Protein AF-A0A554KMD0-F1 (afdb_monomer)

Solvent-accessible surface area (backbone atoms only — not comparable to full-atom values): 6170 Å² total; per-residue (Å²): 131,84,72,72,67,39,48,72,68,57,48,48,60,54,48,30,75,47,48,86,48,55,42,67,44,73,52,88,66,86,88,41,67,35,53,29,42,73,60,39,93,47,22,33,69,52,16,48,42,29,22,73,76,67,74,50,86,44,51,49,92,39,35,69,58,29,22,56,73,51,26,32,50,67,71,58,49,51,31,43,52,30,21,29,67,57,50,56,88,40,74,66,11,47,50,43,32,54,50,49,30,58,49,45,72,49,79,83,78,85,125

Mean predicted aligned error: 6.27 Å

Sequence (111 aa):
MPKPKMTADQFMKELAKHKGKFKIGIHHYYDKIRISLNGELDHCPVTSVCETLTGKRFGIGQWKQAAREIGLQLRTANAIVRAADDELRTKTAKLY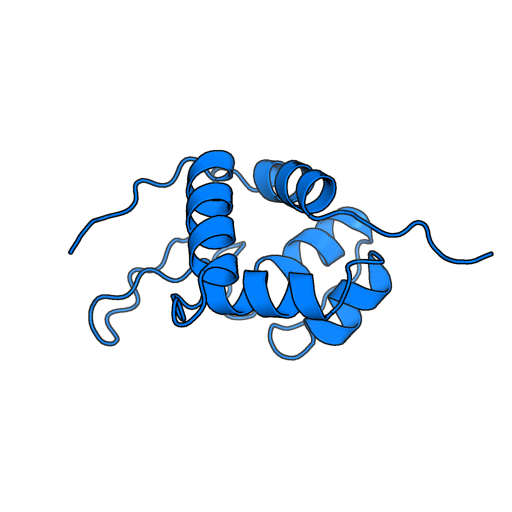RRQMFRVLGLKEKVV

Secondary structure (DSSP, 8-state):
-PPPPPPHHHHHHHHHTTTT--------STT-----STT-TT--HHHHHHHHHHS----GGGHHHHHHHTT--HHHHHHHHHHHTT---SHHHHHHHHHHHHHHT------

Foldseek 3Di:
DQQDAQDPVNLLVLLLVQAPQWPQDPPPPPRDTATAGNPDPQDDSQQVSLCVVPVDHDGPVCSVVSCSSNNYDPVLSVLRRCLRVVVPPDPSVVVNVVSSCVSNVHDDPPD

pLDDT: mean 81.23, std 15.83, range [43.0, 96.19]

Structure (mmCIF, N/CA/C/O backbone):
data_AF-A0A554KMD0-F1
#
_entry.id   AF-A0A554KMD0-F1
#
loop_
_atom_site.group_PDB
_atom_site.id
_atom_site.type_symbol
_atom_site.label_atom_id
_atom_site.label_alt_id
_atom_site.label_comp_id
_atom_site.label_asym_id
_atom_site.label_entity_id
_atom_site.label_seq_id
_atom_site.pdbx_PDB_ins_code
_atom_site.Cartn_x
_atom_site.Cartn_y
_atom_site.Cartn_z
_atom_site.occupancy
_atom_site.B_iso_or_equiv
_atom_site.auth_seq_id
_atom_site.auth_comp_id
_atom_site.auth_asym_id
_atom_site.auth_atom_id
_atom_site.pdbx_PDB_model_num
ATOM 1 N N . MET A 1 1 ? -13.697 9.509 20.613 1.00 44.66 1 MET A N 1
ATOM 2 C CA . MET A 1 1 ? -13.118 8.146 20.625 1.00 44.66 1 MET A CA 1
ATOM 3 C C . MET A 1 1 ? -11.962 8.101 19.633 1.00 44.66 1 MET A C 1
ATOM 5 O O . MET A 1 1 ? -12.152 8.586 18.522 1.00 44.66 1 MET A O 1
ATOM 9 N N . PRO A 1 2 ? -10.764 7.613 19.998 1.00 57.25 2 PRO A N 1
ATOM 10 C CA . PRO A 1 2 ? 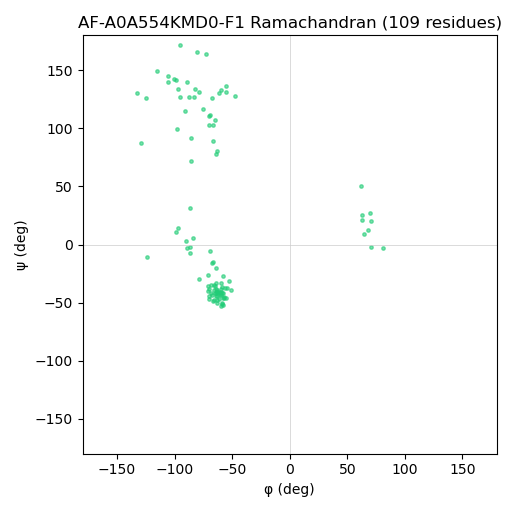-9.686 7.442 19.026 1.00 57.25 2 PRO A CA 1
ATOM 11 C C . PRO A 1 2 ? -10.127 6.440 17.950 1.00 57.25 2 PRO A C 1
ATOM 13 O O . PRO A 1 2 ? -10.633 5.370 18.285 1.00 57.25 2 PRO A O 1
ATOM 16 N N . LYS A 1 3 ? -9.962 6.786 16.664 1.00 60.44 3 LYS A N 1
ATOM 17 C CA . LYS A 1 3 ? -10.213 5.841 15.565 1.00 60.44 3 LYS A CA 1
ATOM 18 C C . LYS A 1 3 ? -9.359 4.579 15.791 1.00 60.44 3 LYS A C 1
ATOM 20 O O . LYS A 1 3 ? -8.183 4.722 16.149 1.00 60.44 3 LYS A O 1
ATOM 25 N N . PRO A 1 4 ? -9.912 3.367 15.605 1.00 68.88 4 PRO A N 1
ATOM 26 C CA . PRO A 1 4 ? -9.136 2.139 15.721 1.00 68.88 4 PRO A CA 1
ATOM 27 C C . PRO A 1 4 ? -7.931 2.201 14.776 1.00 68.88 4 PRO A C 1
ATOM 29 O O . PRO A 1 4 ? -8.051 2.588 13.614 1.00 68.88 4 PRO A O 1
ATOM 32 N N . LYS A 1 5 ? -6.743 1.882 15.301 1.00 86.62 5 LYS A N 1
ATOM 33 C CA . LYS A 1 5 ? -5.501 1.920 14.524 1.00 86.62 5 LYS A CA 1
ATOM 34 C C . LYS A 1 5 ? -5.454 0.712 13.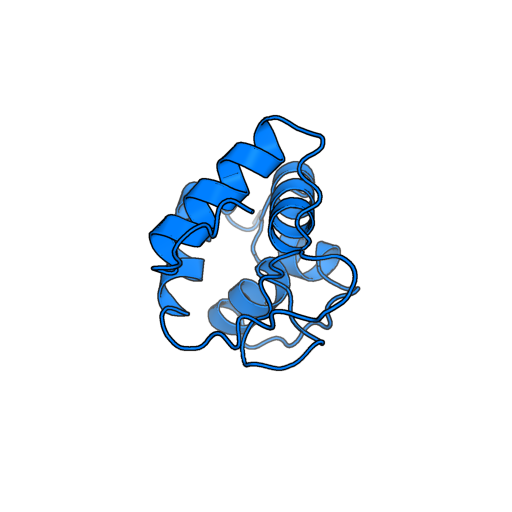598 1.00 86.62 5 LYS A C 1
ATOM 36 O O . LYS A 1 5 ? -5.373 -0.415 14.081 1.00 86.62 5 LYS A O 1
ATOM 41 N N . MET A 1 6 ? -5.453 0.952 12.292 1.00 93.25 6 MET A N 1
ATOM 42 C CA . MET A 1 6 ? -5.227 -0.095 11.305 1.00 93.25 6 MET A CA 1
ATOM 43 C C . MET A 1 6 ? -3.782 -0.597 11.392 1.00 93.25 6 MET A C 1
ATOM 45 O O . MET A 1 6 ? -2.823 0.179 11.310 1.00 93.25 6 MET A O 1
ATOM 49 N N . THR A 1 7 ? -3.620 -1.907 11.550 1.00 94.56 7 THR A N 1
ATOM 50 C CA . THR A 1 7 ? -2.309 -2.566 11.518 1.00 94.56 7 THR A CA 1
ATOM 51 C C . THR A 1 7 ? -1.833 -2.792 10.083 1.00 94.56 7 THR A C 1
ATOM 53 O O . THR A 1 7 ? -2.612 -2.729 9.131 1.00 94.56 7 THR A O 1
ATOM 56 N N . ALA A 1 8 ? -0.544 -3.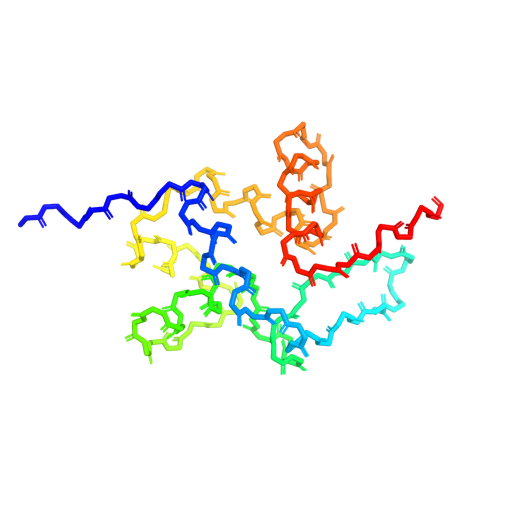101 9.909 1.00 93.44 8 ALA A N 1
ATOM 57 C CA . ALA A 1 8 ? -0.009 -3.469 8.598 1.00 93.44 8 ALA A CA 1
ATOM 58 C C . ALA A 1 8 ? -0.702 -4.718 8.019 1.00 93.44 8 ALA A C 1
ATOM 60 O O . ALA A 1 8 ? -1.000 -4.757 6.831 1.00 93.44 8 ALA A O 1
ATOM 61 N N . ASP A 1 9 ? -1.023 -5.706 8.856 1.00 94.44 9 ASP A N 1
ATOM 62 C CA . ASP A 1 9 ? -1.697 -6.929 8.411 1.00 94.44 9 ASP A CA 1
ATOM 63 C C . ASP A 1 9 ? -3.136 -6.665 7.963 1.00 94.44 9 ASP A C 1
ATOM 65 O O . ASP A 1 9 ? -3.570 -7.180 6.934 1.00 94.44 9 ASP A O 1
ATOM 69 N N . GLN A 1 10 ? -3.873 -5.830 8.705 1.00 95.31 10 GLN A N 1
ATOM 70 C CA . GLN A 1 10 ? -5.203 -5.379 8.290 1.00 95.31 10 GLN A CA 1
ATOM 71 C C . GLN A 1 10 ? -5.123 -4.615 6.970 1.00 95.31 10 GLN A C 1
ATOM 73 O O . GLN A 1 10 ? -5.906 -4.881 6.063 1.00 95.31 10 GLN A O 1
ATOM 78 N N . PHE A 1 11 ? -4.136 -3.728 6.830 1.00 95.56 11 PHE A N 1
ATOM 79 C CA . PHE A 1 11 ? -3.895 -3.015 5.581 1.00 95.56 11 PHE A CA 1
ATOM 80 C C . PHE A 1 11 ? -3.650 -3.976 4.410 1.00 95.56 11 PHE A C 1
ATOM 82 O O . PHE A 1 11 ? -4.260 -3.819 3.358 1.00 95.56 11 PHE A O 1
ATOM 89 N N . MET A 1 12 ? -2.815 -5.006 4.585 1.00 95.12 12 MET A N 1
ATOM 90 C CA . MET A 1 12 ? -2.543 -5.987 3.527 1.00 95.12 12 MET A CA 1
ATOM 91 C C . MET A 1 12 ? -3.777 -6.821 3.154 1.00 95.12 12 MET A C 1
ATOM 93 O O . MET A 1 12 ? -3.951 -7.146 1.980 1.00 95.12 12 MET A O 1
ATOM 97 N N . LYS A 1 13 ? -4.652 -7.144 4.119 1.00 94.56 13 LYS A N 1
ATOM 98 C CA . LYS A 1 13 ? -5.938 -7.815 3.851 1.00 94.56 13 LYS A CA 1
ATOM 99 C C . LYS A 1 13 ? -6.876 -6.939 3.022 1.00 94.56 13 LYS A C 1
ATOM 101 O O . LYS A 1 13 ? -7.506 -7.438 2.095 1.00 94.56 13 LYS A O 1
ATOM 106 N N . GLU A 1 14 ? -6.944 -5.647 3.328 1.00 93.56 14 GLU A N 1
ATOM 107 C CA . GLU A 1 14 ? -7.739 -4.693 2.549 1.00 93.56 14 GLU A CA 1
ATOM 108 C C . GLU A 1 14 ? -7.161 -4.495 1.149 1.00 93.56 14 GLU A C 1
ATOM 110 O O . GLU A 1 14 ? -7.882 -4.586 0.159 1.00 93.56 14 GLU A O 1
ATOM 115 N N . LEU A 1 15 ? -5.839 -4.355 1.045 1.00 91.00 15 LEU A N 1
ATOM 116 C CA . LEU A 1 15 ? -5.144 -4.240 -0.232 1.00 91.00 15 LEU A CA 1
ATOM 117 C C . LEU A 1 15 ? -5.388 -5.461 -1.140 1.00 91.00 15 LEU A C 1
ATOM 119 O O . LEU A 1 15 ? -5.556 -5.304 -2.349 1.00 91.00 15 LEU A O 1
ATOM 123 N N . ALA A 1 16 ? -5.485 -6.670 -0.576 1.00 90.62 16 ALA A N 1
ATOM 124 C CA . ALA A 1 16 ? -5.790 -7.891 -1.324 1.00 90.62 16 ALA A CA 1
ATOM 125 C C . ALA A 1 16 ? -7.128 -7.824 -2.089 1.00 90.62 16 ALA A C 1
ATOM 127 O O . ALA A 1 16 ? -7.265 -8.461 -3.134 1.00 90.62 16 ALA A O 1
ATOM 128 N N . LYS A 1 17 ? -8.102 -7.021 -1.631 1.00 88.31 17 LYS A N 1
ATOM 129 C CA . LYS A 1 17 ? -9.400 -6.829 -2.314 1.00 88.31 17 LYS A CA 1
ATOM 130 C C . LYS A 1 17 ? -9.272 -6.122 -3.662 1.00 88.31 17 LYS A C 1
ATOM 132 O O . LYS A 1 17 ? -10.199 -6.140 -4.472 1.00 88.31 17 LYS A O 1
ATOM 137 N N . HIS A 1 18 ? -8.122 -5.508 -3.915 1.00 82.81 18 HIS A N 1
ATOM 138 C CA . HIS A 1 18 ? -7.825 -4.894 -5.196 1.00 82.81 18 HIS A CA 1
ATOM 139 C C . HIS A 1 18 ? -7.223 -5.891 -6.203 1.00 82.81 18 HIS A C 1
ATOM 141 O O . HIS A 1 18 ? -6.958 -5.502 -7.338 1.00 82.81 18 HIS A O 1
ATOM 147 N N . LYS A 1 19 ? -6.999 -7.166 -5.827 1.00 83.50 19 LYS A N 1
ATOM 148 C CA . LYS A 1 19 ? -6.414 -8.194 -6.705 1.00 83.50 19 LYS A CA 1
ATOM 149 C C . LYS A 1 19 ? -7.079 -8.219 -8.084 1.00 83.50 19 LYS A C 1
ATOM 151 O O . LYS A 1 19 ? -8.297 -8.304 -8.188 1.00 83.50 19 LYS A O 1
ATOM 156 N N . GLY A 1 20 ? -6.265 -8.140 -9.139 1.00 73.19 20 GLY A N 1
ATOM 157 C CA . GLY A 1 20 ? -6.735 -8.115 -10.530 1.00 73.19 20 GLY A CA 1
ATOM 158 C C . GLY A 1 20 ? -7.231 -6.752 -11.037 1.00 73.19 20 GLY A C 1
ATOM 159 O O . GLY A 1 20 ? -7.536 -6.641 -12.217 1.00 73.19 20 GLY A O 1
ATOM 160 N N . LYS A 1 21 ? -7.267 -5.705 -10.198 1.00 72.00 21 LYS A N 1
ATOM 161 C CA . LYS A 1 21 ? -7.672 -4.330 -10.574 1.00 72.00 21 LYS A CA 1
ATOM 162 C C . LYS A 1 21 ? -6.481 -3.399 -10.855 1.00 72.00 21 LYS A C 1
ATOM 164 O O . LYS A 1 21 ? -6.631 -2.181 -10.938 1.00 72.00 21 LYS A O 1
ATOM 169 N N . PHE A 1 22 ? -5.276 -3.956 -10.954 1.00 63.72 22 PHE A N 1
ATOM 170 C CA . PHE A 1 22 ? -4.033 -3.196 -11.082 1.00 63.72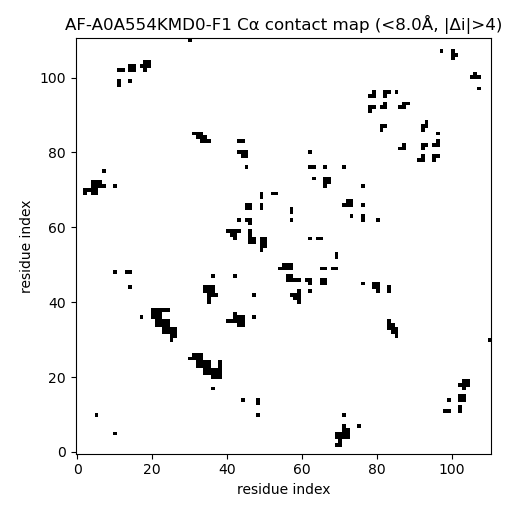 22 PHE A CA 1
ATOM 171 C C . PHE A 1 22 ? -3.627 -3.057 -12.541 1.00 63.72 22 PHE A C 1
ATOM 173 O O . PHE A 1 22 ? -3.412 -4.069 -13.209 1.00 63.72 22 PHE A O 1
ATOM 180 N N . LYS A 1 23 ? -3.386 -1.827 -13.006 1.00 54.00 23 LYS A N 1
ATOM 181 C CA . LYS A 1 23 ? -2.426 -1.646 -14.099 1.00 54.00 23 LYS A CA 1
ATOM 182 C C . LYS A 1 23 ? -1.058 -1.549 -13.446 1.00 54.00 23 LYS A C 1
ATOM 184 O O . LYS A 1 23 ? -0.632 -0.481 -13.030 1.00 54.00 23 LYS A O 1
ATOM 189 N N . ILE A 1 24 ? -0.389 -2.687 -13.313 1.00 50.50 24 ILE A N 1
ATOM 190 C CA . ILE A 1 24 ? 1.042 -2.711 -13.014 1.00 50.50 24 ILE A CA 1
ATOM 191 C C . ILE A 1 24 ? 1.719 -2.133 -14.250 1.00 50.50 24 ILE A C 1
ATOM 193 O O . ILE A 1 24 ? 2.015 -2.845 -15.209 1.00 50.50 24 ILE A O 1
ATOM 197 N N . GLY A 1 25 ? 1.878 -0.818 -14.275 1.00 46.62 25 GLY A N 1
ATOM 198 C CA . GLY A 1 25 ? 2.666 -0.188 -15.308 1.00 46.62 25 GLY A CA 1
ATOM 199 C C . GLY A 1 25 ? 4.117 -0.571 -15.065 1.00 46.62 25 GLY A C 1
ATOM 200 O O . GLY A 1 25 ? 4.731 -0.089 -14.112 1.00 46.62 25 GLY A O 1
ATOM 201 N N . ILE A 1 26 ? 4.690 -1.389 -15.951 1.00 45.41 26 ILE A N 1
ATOM 202 C CA . ILE A 1 26 ? 6.099 -1.209 -16.304 1.00 45.41 26 ILE A CA 1
ATOM 203 C C . ILE A 1 26 ? 6.137 0.173 -16.962 1.00 45.41 26 ILE A C 1
ATOM 205 O O . ILE A 1 26 ? 6.027 0.307 -18.176 1.00 45.41 26 ILE A O 1
ATOM 209 N N . HIS A 1 27 ? 6.157 1.235 -16.159 1.00 48.47 27 HIS A N 1
ATOM 210 C CA . HIS A 1 27 ? 6.541 2.530 -16.682 1.00 48.47 27 HIS A CA 1
ATOM 211 C C . HIS A 1 27 ? 8.032 2.389 -16.941 1.00 48.47 27 HIS A C 1
ATOM 213 O O . HIS A 1 27 ? 8.803 2.224 -15.998 1.00 48.47 27 HIS A O 1
ATOM 219 N N . HIS A 1 28 ? 8.416 2.379 -18.217 1.00 43.28 28 HIS A N 1
ATOM 220 C CA . HIS A 1 28 ? 9.808 2.420 -18.650 1.00 43.28 28 HIS A CA 1
ATOM 221 C C . HIS A 1 28 ? 10.411 3.765 -18.215 1.00 43.28 28 HIS A C 1
ATOM 223 O O . HIS A 1 28 ? 10.527 4.711 -18.981 1.00 43.28 28 HIS A O 1
ATOM 229 N N . TYR A 1 29 ? 10.740 3.851 -16.935 1.00 45.19 29 TYR A N 1
ATOM 230 C CA . TYR A 1 29 ? 11.651 4.806 -16.340 1.00 45.19 29 TYR A CA 1
ATOM 231 C C . TYR A 1 29 ? 12.610 3.945 -15.512 1.00 45.19 29 TYR A C 1
ATOM 233 O O . TYR A 1 29 ? 12.365 3.677 -14.335 1.00 45.19 29 TYR A O 1
ATOM 241 N N . TYR A 1 30 ? 13.674 3.465 -16.164 1.00 48.28 30 TYR A N 1
ATOM 242 C CA . TYR A 1 30 ? 14.771 2.699 -15.556 1.00 48.28 30 TYR A CA 1
ATOM 243 C C . TYR A 1 30 ? 14.385 1.342 -14.914 1.00 48.28 30 TYR A C 1
ATOM 245 O O . TYR A 1 30 ? 14.752 1.095 -13.769 1.00 48.28 30 TYR A O 1
ATOM 253 N N . ASP A 1 31 ? 13.651 0.471 -15.618 1.00 57.75 31 ASP A N 1
ATOM 254 C CA . ASP A 1 31 ? 13.428 -0.952 -15.251 1.00 57.75 31 ASP A CA 1
ATOM 255 C C . ASP A 1 31 ? 12.690 -1.256 -13.926 1.00 57.75 31 ASP A C 1
ATOM 257 O O . ASP A 1 31 ? 12.769 -2.366 -13.399 1.00 57.75 31 ASP A O 1
ATOM 261 N N . LYS A 1 32 ? 11.914 -0.311 -13.376 1.00 60.75 32 LYS A N 1
ATOM 262 C CA . LYS A 1 32 ? 11.227 -0.493 -12.078 1.00 60.75 32 LYS A CA 1
ATOM 263 C C . LYS A 1 32 ? 9.758 -0.887 -12.202 1.00 60.75 32 LYS A C 1
ATOM 265 O O . LYS A 1 32 ? 9.009 -0.328 -13.000 1.00 60.75 32 LYS A O 1
ATOM 270 N N . ILE A 1 33 ? 9.302 -1.779 -11.316 1.00 66.75 33 ILE A N 1
ATOM 271 C CA . ILE A 1 33 ? 7.873 -2.101 -11.154 1.00 66.75 33 ILE A CA 1
ATOM 272 C C . ILE A 1 33 ? 7.262 -1.176 -10.099 1.00 66.75 33 ILE A C 1
ATOM 274 O O . ILE A 1 33 ? 7.601 -1.292 -8.913 1.00 66.75 33 ILE A O 1
ATOM 278 N N . ARG A 1 34 ? 6.324 -0.316 -10.518 1.00 74.88 34 ARG A N 1
ATOM 279 C CA . ARG A 1 34 ? 5.499 0.501 -9.617 1.00 74.88 34 ARG A CA 1
ATOM 280 C C . ARG A 1 34 ? 4.107 -0.099 -9.436 1.00 74.88 34 ARG A C 1
ATOM 282 O O . ARG A 1 34 ? 3.523 -0.625 -10.382 1.00 74.88 34 ARG A O 1
ATOM 289 N N . ILE A 1 35 ? 3.571 -0.015 -8.220 1.00 73.19 35 ILE A N 1
ATOM 290 C CA . ILE A 1 35 ? 2.200 -0.447 -7.912 1.00 73.19 35 ILE A CA 1
ATOM 291 C C . ILE A 1 35 ? 1.286 0.783 -7.918 1.00 73.19 35 ILE A C 1
ATOM 293 O O . ILE A 1 35 ? 1.220 1.502 -6.922 1.00 73.19 35 ILE A O 1
ATOM 297 N N . SER A 1 36 ? 0.561 1.000 -9.017 1.00 69.19 36 SER A N 1
ATOM 298 C CA . SER A 1 36 ? -0.559 1.947 -9.089 1.00 69.19 36 SER A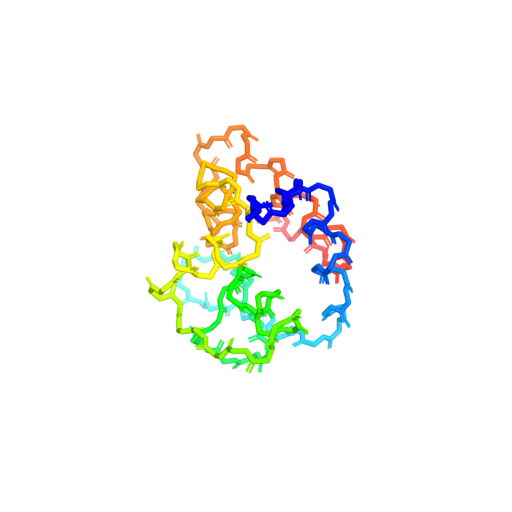 CA 1
ATOM 299 C C . SER A 1 36 ? -1.893 1.202 -9.104 1.00 69.19 36 SER A C 1
ATOM 301 O O . SER A 1 36 ? -2.022 0.088 -9.626 1.00 69.19 36 SER A O 1
ATOM 303 N N . LEU A 1 37 ? -2.894 1.801 -8.464 1.00 65.88 37 LEU A N 1
ATOM 304 C CA . LEU A 1 37 ? -4.204 1.189 -8.257 1.00 65.88 37 LEU A CA 1
ATOM 305 C C . LEU A 1 37 ? -5.241 1.831 -9.183 1.00 65.88 37 LEU A C 1
ATOM 307 O O . LEU A 1 37 ? -5.195 3.031 -9.414 1.00 65.88 37 LEU A O 1
ATOM 311 N N . ASN A 1 38 ? -6.143 1.020 -9.751 1.00 59.12 38 ASN A N 1
ATOM 312 C CA . ASN A 1 38 ? -7.158 1.420 -10.744 1.00 59.12 38 ASN A CA 1
ATOM 313 C C . ASN A 1 38 ? -6.617 1.924 -12.094 1.00 59.12 38 ASN A C 1
ATOM 315 O O . ASN A 1 38 ? -7.373 2.391 -12.938 1.00 59.12 38 ASN A O 1
ATOM 319 N N . GLY A 1 39 ? -5.312 1.796 -12.347 1.00 55.19 39 GLY A N 1
ATOM 320 C CA . GLY A 1 39 ? -4.717 2.255 -13.601 1.00 55.19 39 GLY A CA 1
ATOM 321 C C . GLY A 1 39 ? -4.705 3.764 -13.791 1.00 55.19 39 GLY A C 1
ATOM 322 O O . GLY A 1 39 ? -4.427 4.227 -14.897 1.00 55.19 39 GLY A O 1
ATOM 323 N N . GLU A 1 40 ? -4.980 4.486 -12.711 1.00 59.94 40 GLU A N 1
ATOM 324 C CA . GLU A 1 40 ? -4.818 5.919 -12.577 1.00 59.94 40 GLU A CA 1
ATOM 325 C C . GLU A 1 40 ? -3.474 6.161 -11.880 1.00 59.94 40 GLU A C 1
ATOM 327 O O . GLU A 1 40 ? -3.137 5.508 -10.888 1.00 59.94 40 GLU A O 1
ATOM 332 N N . LEU A 1 41 ? -2.679 7.095 -12.405 1.00 64.19 41 LEU A N 1
ATOM 333 C CA . LEU A 1 41 ? -1.412 7.512 -11.785 1.00 64.19 41 LEU A CA 1
ATOM 334 C C . LEU A 1 41 ? -1.627 8.288 -10.472 1.00 64.19 41 LEU A C 1
ATOM 336 O O . LEU A 1 41 ? -0.668 8.573 -9.757 1.00 64.19 41 LEU A O 1
ATOM 340 N N . ASP A 1 42 ? -2.885 8.568 -10.134 1.00 67.50 42 ASP A N 1
ATOM 341 C CA . ASP A 1 42 ? -3.287 9.382 -8.993 1.00 67.50 42 ASP A CA 1
ATOM 342 C C . ASP A 1 42 ? -3.479 8.583 -7.700 1.00 67.50 42 ASP A C 1
ATOM 344 O O . ASP A 1 42 ? -3.719 9.181 -6.649 1.00 67.50 42 ASP A O 1
ATOM 348 N N . HIS A 1 43 ? -3.327 7.254 -7.723 1.00 70.94 43 HIS A N 1
ATOM 349 C CA . HIS A 1 43 ? -3.516 6.418 -6.538 1.00 70.94 43 HIS A CA 1
ATOM 350 C C . HIS A 1 43 ? -2.306 5.536 -6.209 1.00 70.94 43 HIS A C 1
ATOM 352 O O . HIS A 1 43 ? -1.871 4.700 -7.003 1.00 70.94 43 HIS A O 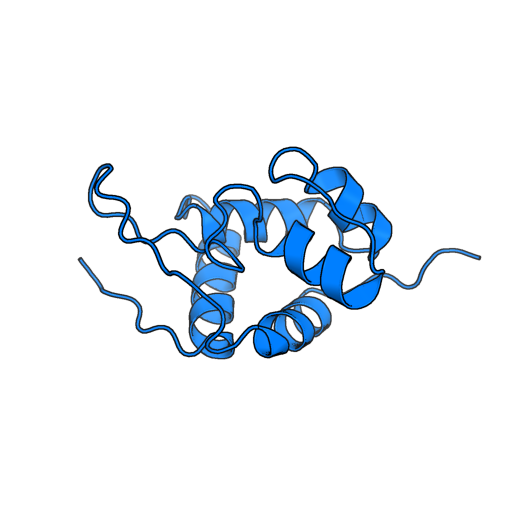1
ATOM 358 N N . CYS A 1 44 ? -1.828 5.652 -4.966 1.00 85.56 44 CYS A N 1
ATOM 359 C CA . CYS A 1 44 ? -0.923 4.682 -4.351 1.00 85.56 44 CYS A CA 1
ATOM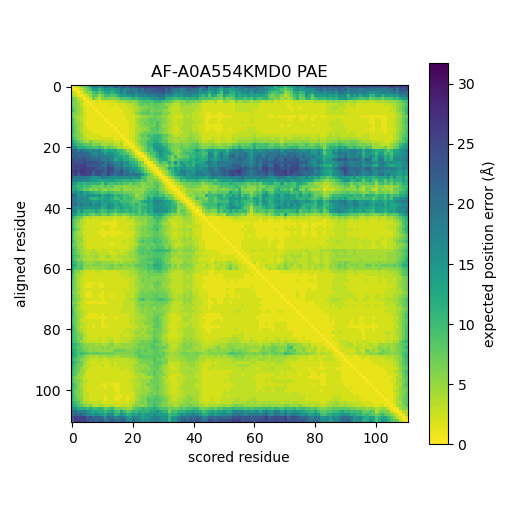 360 C C . CYS A 1 44 ? -1.715 3.661 -3.505 1.00 85.56 44 CYS A C 1
ATOM 362 O O . CYS A 1 44 ? -2.911 3.855 -3.249 1.00 85.56 44 CYS A O 1
ATOM 364 N N . PRO A 1 45 ? -1.068 2.592 -2.997 1.00 88.75 45 PRO A N 1
ATOM 365 C CA . PRO A 1 45 ? -1.726 1.601 -2.145 1.00 88.75 45 PRO A CA 1
ATOM 366 C C . PRO A 1 45 ? -2.506 2.187 -0.969 1.00 88.75 45 PRO A C 1
ATOM 368 O O . PRO A 1 45 ? -3.603 1.733 -0.660 1.00 88.75 45 PRO A O 1
ATOM 371 N N . VAL A 1 46 ? -1.966 3.225 -0.327 1.00 92.69 46 VAL A N 1
ATOM 372 C CA . VAL A 1 46 ? -2.587 3.834 0.854 1.00 92.69 46 VAL A CA 1
ATOM 373 C C . VAL A 1 46 ? -3.866 4.589 0.496 1.00 92.69 46 VAL A C 1
ATOM 375 O O . VAL A 1 46 ? -4.869 4.453 1.193 1.00 92.69 46 VAL A O 1
ATOM 378 N N . THR A 1 47 ? -3.847 5.379 -0.579 1.00 91.56 47 THR A N 1
ATOM 379 C CA . THR A 1 47 ? -5.002 6.195 -0.973 1.00 91.56 47 THR A CA 1
ATOM 380 C C . THR A 1 47 ? -6.140 5.335 -1.501 1.00 91.56 47 THR A C 1
ATOM 382 O O . THR A 1 47 ? -7.283 5.584 -1.143 1.00 91.56 47 THR A O 1
ATOM 385 N N . SER A 1 48 ? -5.841 4.276 -2.257 1.00 89.50 48 SER A N 1
ATOM 386 C CA . SER A 1 48 ? -6.886 3.389 -2.786 1.00 89.50 48 SER A CA 1
ATOM 387 C C . SER A 1 48 ? -7.549 2.532 -1.705 1.00 89.50 48 SER A C 1
ATOM 389 O O . SER A 1 48 ? -8.768 2.366 -1.714 1.00 89.50 48 SER A O 1
ATOM 391 N N . VAL A 1 49 ? -6.774 2.016 -0.741 1.00 91.25 49 VAL A N 1
ATOM 392 C CA . VAL A 1 49 ? -7.345 1.301 0.414 1.00 91.25 49 VAL A CA 1
ATOM 393 C C . VAL A 1 49 ? -8.220 2.250 1.234 1.00 91.25 49 VAL A C 1
ATOM 395 O O . VAL A 1 49 ? -9.314 1.877 1.649 1.00 91.25 49 VAL A O 1
ATOM 398 N N . CYS A 1 50 ? -7.780 3.496 1.428 1.00 92.38 50 CYS A N 1
ATOM 399 C CA . CYS A 1 50 ? -8.574 4.512 2.114 1.00 92.38 50 CYS A CA 1
ATOM 400 C C . CYS A 1 50 ? -9.891 4.814 1.395 1.00 92.38 50 CYS A C 1
ATOM 402 O O . CYS A 1 50 ? -10.944 4.817 2.031 1.00 92.38 50 CYS A O 1
ATOM 404 N N . GLU A 1 51 ? -9.853 5.016 0.081 1.00 89.81 51 GLU A N 1
ATOM 405 C CA . GLU A 1 51 ? -11.048 5.243 -0.732 1.00 89.81 51 GLU A CA 1
ATOM 406 C C . GLU A 1 51 ? -12.006 4.052 -0.671 1.00 89.81 51 GLU A C 1
ATOM 408 O O . GLU A 1 51 ? -13.199 4.235 -0.461 1.00 89.81 51 GLU A O 1
ATOM 413 N N . THR A 1 52 ? -11.485 2.827 -0.733 1.00 88.56 52 THR A N 1
ATOM 414 C CA . THR A 1 52 ? -12.299 1.605 -0.629 1.00 88.56 52 THR A CA 1
ATOM 415 C C . THR A 1 52 ? -12.987 1.476 0.728 1.00 88.56 52 THR A C 1
ATOM 417 O O . THR A 1 52 ? -14.137 1.056 0.801 1.00 88.56 52 THR A O 1
ATOM 420 N N . LEU A 1 53 ? -12.298 1.842 1.810 1.00 90.62 53 LEU A N 1
ATOM 421 C CA . LEU A 1 53 ? -12.836 1.744 3.167 1.00 90.62 53 LEU A CA 1
ATOM 422 C C . LEU A 1 53 ? -13.792 2.881 3.535 1.00 90.62 53 LEU A C 1
ATOM 424 O O . LEU A 1 53 ? -14.653 2.693 4.391 1.00 90.62 53 LEU A O 1
ATOM 428 N N . THR A 1 54 ? -13.604 4.069 2.961 1.00 91.38 54 THR A N 1
ATOM 429 C CA . THR A 1 54 ? -14.252 5.300 3.449 1.00 91.38 54 THR A CA 1
ATOM 430 C C . THR A 1 54 ? -15.081 6.037 2.401 1.00 91.38 54 THR A C 1
ATOM 432 O O . THR A 1 54 ? -15.781 6.983 2.751 1.00 91.38 54 THR A O 1
ATOM 435 N N . GLY A 1 55 ? -14.975 5.662 1.124 1.00 89.38 55 GLY A N 1
ATOM 436 C CA . GLY A 1 55 ? -15.564 6.376 -0.013 1.00 89.38 55 GLY A CA 1
ATOM 437 C C . GLY A 1 55 ? -14.906 7.725 -0.334 1.00 89.38 55 GLY A C 1
ATOM 438 O O . GLY A 1 55 ? -15.305 8.387 -1.288 1.00 89.38 55 GLY A O 1
ATOM 439 N N . LYS A 1 56 ? -13.905 8.165 0.442 1.00 91.06 56 LYS A N 1
ATOM 440 C CA . LYS A 1 56 ? -13.229 9.455 0.245 1.00 91.06 56 LYS A CA 1
ATOM 441 C C . LYS A 1 56 ? -12.066 9.318 -0.730 1.00 91.06 56 LYS A C 1
ATOM 443 O O . LYS A 1 56 ? -11.161 8.515 -0.504 1.00 91.06 56 LYS A O 1
ATOM 448 N N . ARG A 1 57 ? -12.045 10.160 -1.765 1.00 88.00 57 ARG A N 1
ATOM 449 C CA . ARG A 1 57 ? -10.950 10.188 -2.745 1.00 88.00 57 ARG A CA 1
ATOM 450 C C . ARG A 1 57 ? -9.778 11.013 -2.218 1.00 88.00 57 ARG A C 1
ATOM 452 O O . ARG A 1 57 ? -9.960 12.121 -1.717 1.00 88.00 57 ARG A O 1
ATOM 459 N N . PHE A 1 58 ? -8.576 10.464 -2.355 1.00 87.88 58 PHE A N 1
ATOM 460 C CA . PHE A 1 58 ? -7.315 11.130 -2.041 1.00 87.88 58 PHE A CA 1
ATOM 461 C C . PHE A 1 58 ? -6.352 10.921 -3.208 1.00 87.88 58 PHE A C 1
ATOM 463 O O . PHE A 1 58 ? -6.143 9.781 -3.631 1.00 87.88 58 PHE A O 1
ATOM 470 N N . GLY A 1 59 ? -5.743 12.001 -3.692 1.00 83.69 59 GLY A N 1
ATOM 471 C CA . GLY A 1 59 ? -4.680 11.912 -4.690 1.00 83.69 59 GLY A CA 1
ATOM 472 C C . GLY A 1 59 ? -3.378 11.374 -4.092 1.00 83.69 59 GLY A C 1
ATOM 473 O O . GLY A 1 59 ? -3.179 11.386 -2.873 1.00 83.69 59 GLY A O 1
ATOM 474 N N . ILE A 1 60 ? -2.449 10.948 -4.946 1.00 82.00 60 ILE A N 1
ATOM 475 C CA . ILE A 1 60 ? -1.194 10.283 -4.563 1.00 82.00 60 ILE A CA 1
ATOM 476 C C . ILE A 1 60 ? -0.359 11.092 -3.556 1.00 82.00 60 ILE A C 1
ATOM 478 O O . ILE A 1 60 ? 0.184 10.535 -2.598 1.00 82.00 60 ILE A O 1
ATOM 482 N N . GLY A 1 61 ? -0.331 12.424 -3.692 1.00 86.31 61 GLY A N 1
ATOM 483 C CA . GLY A 1 61 ? 0.353 13.334 -2.764 1.00 86.31 61 GLY A CA 1
ATOM 484 C C . GLY A 1 61 ? -0.278 13.408 -1.364 1.00 86.31 61 GLY A C 1
ATOM 485 O O . GLY A 1 61 ? 0.364 13.852 -0.411 1.00 86.31 61 GLY A O 1
ATOM 486 N N . GLN A 1 62 ? -1.515 12.933 -1.202 1.00 92.88 62 GLN A N 1
ATOM 487 C CA . GLN A 1 62 ? -2.288 12.996 0.041 1.00 92.88 62 GLN A CA 1
ATOM 488 C C . GLN A 1 62 ? -2.221 11.704 0.873 1.00 92.88 62 GLN A C 1
ATOM 490 O O . GLN A 1 62 ? -2.978 11.551 1.835 1.00 92.88 62 GLN A O 1
ATOM 495 N N . TRP A 1 63 ? -1.289 10.786 0.591 1.00 93.31 63 TRP A N 1
ATOM 496 C CA . TRP A 1 63 ? -1.165 9.507 1.312 1.00 93.31 63 TRP A CA 1
ATOM 497 C C . TRP A 1 63 ? -1.074 9.650 2.844 1.00 93.31 63 TRP A C 1
ATOM 499 O O . TRP A 1 63 ? -1.561 8.786 3.571 1.00 93.31 63 TRP A O 1
ATOM 509 N N . LYS A 1 64 ? -0.500 10.746 3.370 1.00 96.19 64 LYS A N 1
ATOM 510 C CA . LYS A 1 64 ? -0.460 11.023 4.823 1.00 96.19 64 LYS A CA 1
ATOM 511 C C . LYS A 1 64 ? 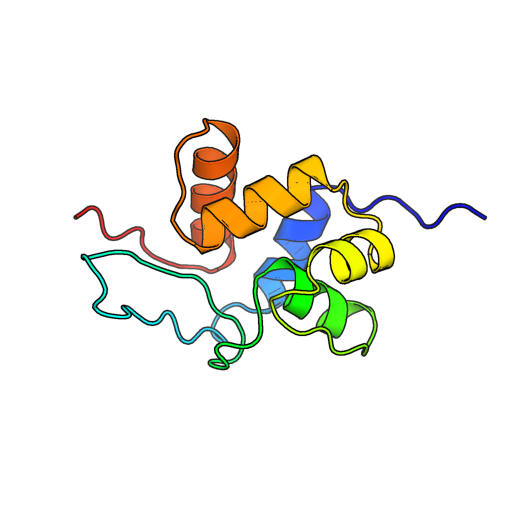-1.853 11.278 5.401 1.00 96.19 64 LYS A C 1
ATOM 513 O O . LYS A 1 64 ? -2.124 10.870 6.527 1.00 96.19 64 LYS A O 1
ATOM 518 N N . GLN A 1 65 ? -2.707 11.988 4.664 1.00 96.12 65 GLN A N 1
ATOM 519 C CA . GLN A 1 65 ? -4.086 12.271 5.068 1.00 96.12 65 GLN A CA 1
ATOM 520 C C . GLN A 1 65 ? -4.910 10.982 5.011 1.00 96.12 65 GLN A C 1
ATOM 522 O O . GLN A 1 65 ? -5.534 10.629 6.007 1.00 96.12 65 GLN A O 1
ATOM 527 N N . ALA A 1 66 ? -4.787 10.223 3.920 1.00 94.44 66 ALA A N 1
ATOM 528 C CA . ALA A 1 66 ? -5.411 8.910 3.773 1.00 94.44 66 ALA A CA 1
ATOM 529 C C . ALA A 1 66 ? -5.001 7.933 4.895 1.00 94.44 66 ALA A C 1
ATOM 531 O O . ALA A 1 66 ? -5.854 7.310 5.518 1.00 94.44 66 ALA A O 1
ATOM 532 N N . ALA A 1 67 ? -3.707 7.857 5.233 1.00 95.81 67 ALA A N 1
ATOM 533 C CA . ALA A 1 67 ? -3.217 7.015 6.326 1.00 95.81 67 ALA A CA 1
ATOM 534 C C . ALA A 1 67 ? -3.840 7.386 7.679 1.00 95.81 67 ALA A C 1
ATOM 536 O O . ALA A 1 67 ? -4.244 6.504 8.432 1.00 95.81 67 ALA A O 1
ATOM 537 N N . ARG A 1 68 ? -3.951 8.684 7.991 1.00 95.62 68 ARG A N 1
ATOM 538 C CA . ARG A 1 68 ? -4.623 9.142 9.218 1.00 95.62 68 ARG A CA 1
ATOM 539 C C . ARG A 1 68 ? -6.104 8.792 9.211 1.00 95.62 68 ARG A C 1
ATOM 541 O O . ARG A 1 68 ? -6.633 8.417 10.254 1.00 95.62 68 ARG A O 1
ATOM 548 N N . GLU A 1 69 ? -6.750 8.891 8.054 1.00 95.50 69 GLU A N 1
ATOM 549 C CA . GLU A 1 69 ? -8.179 8.632 7.918 1.00 95.50 69 GLU A CA 1
ATOM 550 C C . GLU A 1 69 ? -8.539 7.181 8.258 1.00 95.50 69 GLU A C 1
ATOM 552 O O . GLU A 1 69 ? -9.512 6.967 8.987 1.00 95.50 69 GLU A O 1
ATOM 557 N N . ILE A 1 70 ? -7.708 6.225 7.825 1.00 94.25 70 ILE A N 1
ATOM 558 C CA . ILE A 1 70 ? -7.831 4.789 8.137 1.00 94.25 70 ILE A CA 1
ATOM 559 C C . ILE A 1 70 ? -7.084 4.364 9.412 1.00 94.25 70 ILE A C 1
ATOM 561 O O . ILE A 1 70 ? -7.036 3.183 9.735 1.00 94.25 70 ILE A O 1
ATOM 565 N N . GLY A 1 71 ? -6.459 5.293 10.140 1.00 95.38 71 GLY A N 1
ATOM 566 C CA . GLY A 1 71 ? -5.727 4.981 11.373 1.00 95.38 71 GLY A CA 1
ATOM 567 C C . GLY A 1 71 ? -4.416 4.203 11.177 1.00 95.38 71 GLY A C 1
ATOM 568 O O . GLY A 1 71 ? -3.924 3.596 12.129 1.00 95.38 71 GLY A O 1
ATOM 569 N N . LEU A 1 72 ? -3.827 4.217 9.979 1.00 95.38 72 LEU A N 1
ATOM 570 C CA . LEU A 1 72 ? -2.538 3.591 9.683 1.00 95.38 72 LEU A CA 1
ATOM 571 C C . LEU A 1 72 ? -1.380 4.471 10.178 1.00 95.38 72 LEU A C 1
ATOM 573 O O . LEU A 1 72 ? -1.305 5.669 9.893 1.00 95.38 72 LEU A O 1
ATOM 577 N N . GLN A 1 73 ? -0.425 3.876 10.896 1.00 95.69 73 GLN A N 1
ATOM 578 C CA . GLN A 1 73 ? 0.755 4.609 11.364 1.00 95.69 73 GLN A CA 1
ATOM 579 C C . GLN A 1 73 ? 1.552 5.200 10.190 1.00 95.69 73 GLN A C 1
ATOM 581 O O . GLN A 1 73 ? 1.896 4.492 9.245 1.00 95.69 73 GLN A O 1
ATOM 586 N N . LEU A 1 74 ? 1.941 6.476 10.289 1.00 95.00 74 LEU A N 1
ATOM 587 C CA . LEU A 1 74 ? 2.651 7.177 9.208 1.00 95.00 74 LEU A CA 1
ATOM 588 C C . LEU A 1 74 ? 3.987 6.524 8.828 1.00 95.00 74 LEU A C 1
ATOM 590 O O . LEU A 1 74 ? 4.354 6.545 7.657 1.00 95.00 74 LEU A O 1
ATOM 594 N N . ARG A 1 75 ? 4.704 5.920 9.789 1.00 94.25 75 ARG A N 1
ATOM 595 C CA . ARG A 1 75 ? 5.943 5.170 9.506 1.00 94.25 75 ARG A CA 1
ATOM 596 C C . ARG A 1 75 ? 5.670 3.958 8.611 1.00 94.25 75 ARG A C 1
ATOM 598 O O . ARG A 1 75 ? 6.392 3.748 7.640 1.00 94.25 75 ARG A O 1
ATOM 605 N N . THR A 1 76 ? 4.610 3.208 8.908 1.00 94.50 76 THR A N 1
ATOM 606 C CA . THR A 1 76 ? 4.154 2.064 8.109 1.00 94.50 76 THR A CA 1
ATOM 607 C C . THR A 1 76 ? 3.658 2.511 6.739 1.00 94.50 76 THR A C 1
ATOM 609 O O . THR A 1 76 ? 4.117 1.982 5.732 1.00 94.50 76 THR A O 1
ATOM 612 N N . ALA A 1 77 ? 2.806 3.540 6.687 1.00 94.56 77 ALA A N 1
ATOM 613 C CA . ALA A 1 77 ? 2.303 4.106 5.437 1.00 94.56 77 ALA A CA 1
ATOM 614 C C . ALA A 1 77 ? 3.444 4.571 4.516 1.00 94.56 77 ALA A C 1
ATOM 616 O O . ALA A 1 77 ? 3.472 4.215 3.344 1.00 94.56 77 ALA A O 1
ATOM 617 N N . ASN A 1 78 ? 4.437 5.286 5.054 1.00 94.62 78 ASN A N 1
ATOM 618 C CA . ASN A 1 78 ? 5.607 5.726 4.292 1.00 94.62 78 ASN A CA 1
ATOM 619 C C . ASN A 1 78 ? 6.415 4.544 3.731 1.00 94.62 78 ASN A C 1
ATOM 621 O O . ASN A 1 78 ? 6.879 4.594 2.597 1.00 94.62 78 ASN A O 1
ATOM 625 N N . ALA A 1 79 ? 6.586 3.473 4.511 1.00 93.56 79 ALA A N 1
ATOM 626 C CA . ALA A 1 79 ? 7.292 2.282 4.049 1.00 93.56 79 ALA A CA 1
ATOM 627 C C . ALA A 1 79 ? 6.515 1.529 2.952 1.00 93.56 79 ALA A C 1
ATOM 629 O O . ALA A 1 79 ? 7.142 1.004 2.038 1.00 93.56 79 ALA A O 1
ATOM 630 N N . ILE A 1 80 ? 5.179 1.516 3.016 1.00 93.19 80 ILE A N 1
ATOM 631 C CA . ILE A 1 80 ? 4.300 0.959 1.976 1.00 93.19 80 ILE A CA 1
ATOM 632 C C . ILE A 1 80 ? 4.384 1.783 0.689 1.00 93.19 80 ILE A C 1
ATOM 634 O O . ILE A 1 80 ? 4.582 1.207 -0.375 1.00 93.19 80 ILE A O 1
ATOM 638 N N . VAL A 1 81 ? 4.280 3.114 0.778 1.00 91.06 81 VAL A N 1
ATOM 639 C CA . VAL A 1 81 ? 4.387 4.011 -0.388 1.00 91.06 81 VAL A CA 1
ATOM 640 C C . VAL A 1 81 ? 5.739 3.822 -1.076 1.00 91.06 81 VAL A C 1
ATOM 642 O O . VAL A 1 81 ? 5.788 3.503 -2.256 1.00 91.06 81 VAL A O 1
ATOM 645 N N . ARG A 1 82 ? 6.839 3.861 -0.315 1.00 89.81 82 ARG A N 1
ATOM 646 C CA . ARG A 1 82 ? 8.182 3.585 -0.849 1.00 89.81 82 ARG A CA 1
ATOM 647 C C . ARG A 1 82 ? 8.296 2.205 -1.488 1.00 89.81 82 ARG A C 1
ATOM 649 O O . ARG A 1 82 ? 8.905 2.059 -2.538 1.00 89.81 82 ARG A O 1
ATOM 656 N N . ALA A 1 83 ? 7.718 1.181 -0.866 1.00 90.00 83 ALA A N 1
ATOM 657 C CA . ALA A 1 83 ? 7.713 -0.168 -1.419 1.00 90.00 83 ALA A CA 1
ATOM 658 C C . ALA A 1 83 ? 6.932 -0.264 -2.744 1.00 90.00 83 ALA A C 1
ATOM 660 O O . ALA A 1 83 ? 7.309 -1.050 -3.619 1.00 90.00 83 ALA A O 1
ATOM 661 N N . ALA A 1 84 ? 5.869 0.532 -2.891 1.00 87.38 84 ALA A N 1
ATOM 662 C CA . ALA A 1 84 ? 5.066 0.635 -4.104 1.00 87.38 84 ALA A CA 1
ATOM 663 C C . ALA A 1 84 ? 5.826 1.343 -5.233 1.00 87.38 84 ALA A C 1
ATOM 665 O O . ALA A 1 84 ? 5.721 0.911 -6.376 1.00 87.38 84 ALA A O 1
ATOM 666 N N . ASP A 1 85 ? 6.642 2.346 -4.896 1.00 84.00 85 ASP A N 1
ATOM 667 C CA . ASP A 1 85 ? 7.500 3.098 -5.825 1.00 84.00 85 ASP A CA 1
ATOM 668 C C . ASP A 1 85 ? 8.853 2.420 -6.119 1.00 84.00 85 ASP A C 1
ATOM 670 O O . ASP A 1 85 ? 9.698 2.989 -6.812 1.00 84.00 85 ASP A O 1
ATOM 674 N N . ASP A 1 86 ? 9.065 1.200 -5.608 1.00 81.69 86 ASP A N 1
ATOM 675 C CA . ASP A 1 86 ? 10.322 0.441 -5.719 1.00 81.69 86 ASP A CA 1
ATOM 676 C C . ASP A 1 86 ? 11.534 1.112 -5.030 1.00 81.69 86 ASP A C 1
ATOM 678 O O . ASP A 1 86 ? 12.703 0.877 -5.336 1.00 81.69 86 ASP A O 1
ATOM 682 N N . GLU A 1 87 ? 11.276 1.944 -4.021 1.00 84.56 87 GLU A N 1
ATOM 683 C CA . GLU A 1 87 ? 12.298 2.565 -3.179 1.00 84.56 87 GLU A CA 1
ATOM 684 C C . GLU A 1 87 ? 12.703 1.658 -2.006 1.00 84.56 87 GLU A C 1
ATOM 686 O O . GLU A 1 87 ? 12.420 1.902 -0.828 1.00 84.56 87 GLU A O 1
ATOM 691 N N . LEU A 1 88 ? 13.431 0.589 -2.320 1.00 83.50 88 LEU A N 1
ATOM 692 C CA . LEU A 1 88 ? 13.735 -0.504 -1.389 1.00 83.50 88 LEU A CA 1
ATOM 693 C C . LEU A 1 88 ? 14.977 -0.298 -0.513 1.00 83.50 88 LEU A C 1
ATOM 695 O O . LEU A 1 88 ? 15.632 -1.260 -0.106 1.00 83.50 88 LEU A O 1
ATOM 699 N N . ARG A 1 89 ? 15.289 0.955 -0.167 1.00 84.56 89 ARG A N 1
ATOM 700 C CA . ARG A 1 89 ? 16.471 1.310 0.645 1.00 84.56 89 ARG A CA 1
ATOM 701 C C . ARG A 1 89 ? 16.426 0.750 2.072 1.00 84.56 89 ARG A C 1
ATOM 703 O O . ARG A 1 89 ? 17.461 0.649 2.719 1.00 84.56 89 ARG A O 1
ATOM 710 N N . THR A 1 90 ? 15.246 0.388 2.579 1.00 87.56 90 THR A N 1
ATOM 711 C CA . THR A 1 90 ? 15.072 -0.141 3.942 1.00 87.56 90 THR A CA 1
ATOM 712 C C . THR A 1 90 ? 14.588 -1.590 3.927 1.00 87.56 90 THR A C 1
ATOM 714 O O . THR A 1 90 ? 13.827 -2.002 3.048 1.00 87.56 90 THR A O 1
ATOM 717 N N . LYS A 1 91 ? 14.978 -2.373 4.946 1.00 89.12 91 LYS A N 1
ATOM 718 C CA . LYS A 1 91 ? 14.477 -3.749 5.139 1.00 89.12 91 LYS A CA 1
ATOM 719 C C . LYS A 1 91 ? 12.945 -3.785 5.234 1.00 89.12 91 LYS A C 1
ATOM 721 O O . LYS A 1 91 ? 12.319 -4.686 4.683 1.00 89.12 91 LYS A O 1
ATOM 726 N N . THR A 1 92 ? 12.346 -2.778 5.871 1.00 90.88 92 THR A N 1
ATOM 727 C CA . THR A 1 92 ? 10.891 -2.641 6.012 1.00 90.88 92 THR A CA 1
ATOM 728 C C . THR A 1 92 ? 10.197 -2.445 4.663 1.00 90.88 92 THR A C 1
ATOM 730 O O . THR A 1 92 ? 9.205 -3.115 4.393 1.00 90.88 92 THR A O 1
ATOM 733 N N . ALA A 1 93 ? 10.732 -1.592 3.782 1.00 88.44 93 ALA A N 1
ATOM 734 C CA . ALA A 1 93 ? 10.174 -1.408 2.441 1.00 88.44 93 ALA A CA 1
ATOM 735 C C . ALA A 1 93 ? 10.274 -2.699 1.605 1.00 88.44 93 ALA A C 1
ATOM 737 O O . ALA A 1 93 ? 9.298 -3.100 0.977 1.00 88.44 93 ALA A O 1
ATOM 738 N N . LYS A 1 94 ? 11.404 -3.422 1.675 1.00 91.12 94 LYS A N 1
ATOM 739 C CA . LYS A 1 94 ? 11.559 -4.746 1.032 1.00 91.12 94 LYS A CA 1
ATOM 740 C C . LYS A 1 94 ? 10.545 -5.773 1.537 1.00 91.12 94 LYS A C 1
ATOM 742 O O . LYS A 1 94 ? 10.034 -6.580 0.764 1.00 91.12 94 LYS A O 1
ATOM 747 N N . LEU A 1 95 ? 10.275 -5.786 2.844 1.00 92.75 95 LEU A N 1
ATOM 748 C CA . LEU A 1 95 ? 9.269 -6.669 3.433 1.00 92.75 95 LEU A CA 1
ATOM 749 C C . LEU A 1 95 ? 7.873 -6.339 2.895 1.00 92.75 95 LEU A C 1
ATOM 751 O O . LEU A 1 95 ? 7.188 -7.235 2.403 1.00 92.75 95 LEU A O 1
ATOM 755 N N . TYR A 1 96 ? 7.478 -5.065 2.934 1.00 93.38 96 TYR A N 1
ATOM 756 C CA . TYR A 1 96 ? 6.164 -4.655 2.449 1.00 93.38 96 TYR A CA 1
ATOM 757 C C . TYR A 1 96 ? 6.000 -4.860 0.950 1.00 93.38 96 TYR A C 1
ATOM 759 O O . TYR A 1 96 ? 4.928 -5.281 0.537 1.00 93.38 96 TYR A O 1
ATOM 767 N N . ARG A 1 97 ? 7.044 -4.668 0.137 1.00 90.38 97 ARG A N 1
ATOM 768 C CA . ARG A 1 97 ? 6.975 -4.975 -1.297 1.00 90.38 97 ARG A CA 1
ATOM 769 C C . ARG A 1 97 ? 6.633 -6.440 -1.539 1.00 90.38 97 ARG A C 1
ATOM 771 O O . ARG A 1 97 ? 5.653 -6.718 -2.219 1.00 90.38 97 ARG A O 1
ATOM 778 N N . ARG A 1 98 ? 7.360 -7.370 -0.910 1.00 90.94 98 ARG A N 1
ATOM 779 C CA . ARG A 1 98 ? 7.081 -8.813 -1.017 1.00 90.94 98 ARG A CA 1
ATOM 780 C C . ARG A 1 98 ? 5.671 -9.164 -0.547 1.00 90.94 98 ARG A C 1
ATOM 782 O O . ARG A 1 98 ? 4.981 -9.946 -1.195 1.00 90.94 98 ARG A O 1
ATOM 789 N N . GLN A 1 99 ? 5.221 -8.568 0.559 1.00 92.81 99 GLN A N 1
ATOM 790 C CA . GLN A 1 99 ? 3.857 -8.769 1.051 1.00 92.81 99 GLN A CA 1
ATOM 791 C C . GLN A 1 99 ? 2.812 -8.255 0.059 1.00 92.81 99 GLN A C 1
ATOM 793 O O . GLN A 1 99 ? 1.894 -9.009 -0.251 1.00 92.81 99 GLN A O 1
ATOM 798 N N . MET A 1 100 ? 2.975 -7.036 -0.467 1.00 90.50 100 MET A N 1
ATOM 799 C CA . MET A 1 100 ? 2.091 -6.462 -1.483 1.00 90.50 100 MET A CA 1
ATOM 800 C C . MET A 1 100 ? 2.050 -7.351 -2.720 1.00 90.50 100 MET A C 1
ATOM 802 O O . MET A 1 100 ? 0.978 -7.785 -3.112 1.00 90.50 100 MET A O 1
ATOM 806 N N . PHE A 1 101 ? 3.200 -7.723 -3.280 1.00 88.00 101 PHE A N 1
ATOM 807 C CA . PHE A 1 101 ? 3.264 -8.600 -4.449 1.00 88.00 101 PHE A CA 1
ATOM 808 C C . PHE A 1 101 ? 2.517 -9.913 -4.202 1.00 88.00 101 PHE A C 1
ATOM 810 O O . PHE A 1 101 ? 1.673 -10.300 -5.006 1.00 88.00 101 PHE A O 1
ATOM 817 N N . ARG A 1 102 ? 2.726 -10.543 -3.041 1.00 90.31 102 ARG A N 1
ATOM 818 C CA . ARG A 1 102 ? 2.014 -11.766 -2.656 1.00 90.31 102 ARG A CA 1
ATOM 819 C C . ARG A 1 102 ? 0.498 -11.571 -2.590 1.00 90.31 102 ARG A C 1
ATOM 821 O O . ARG A 1 102 ? -0.230 -12.349 -3.201 1.00 90.31 102 ARG A O 1
ATOM 828 N N . VAL A 1 103 ? 0.008 -10.569 -1.853 1.00 90.44 103 VAL A N 1
ATOM 829 C CA . VAL A 1 103 ? -1.447 -10.376 -1.666 1.00 90.44 103 VAL A CA 1
ATOM 830 C C . VAL A 1 103 ? -2.139 -9.892 -2.939 1.00 90.44 103 VAL A C 1
ATOM 832 O O . VAL A 1 103 ? -3.310 -10.190 -3.158 1.00 90.44 103 VAL A O 1
ATOM 835 N N . LEU A 1 104 ? -1.397 -9.210 -3.808 1.00 85.94 104 LEU A N 1
ATOM 836 C CA . LEU A 1 104 ? -1.867 -8.749 -5.105 1.00 85.94 104 LEU A CA 1
ATOM 837 C C . LEU A 1 104 ? -1.717 -9.799 -6.216 1.00 85.94 104 LEU A C 1
ATOM 839 O O . LEU A 1 104 ? -2.251 -9.602 -7.305 1.00 85.94 104 LEU A O 1
ATOM 843 N N . GLY A 1 105 ? -1.058 -10.932 -5.947 1.00 84.81 105 GLY A N 1
ATOM 844 C CA . GLY A 1 105 ? -0.817 -11.992 -6.929 1.00 84.81 105 GLY A CA 1
ATOM 845 C C . GLY A 1 105 ? 0.180 -11.603 -8.025 1.00 84.81 105 GLY A C 1
ATOM 846 O O . GLY A 1 105 ? 0.088 -12.112 -9.139 1.00 84.81 105 GLY A O 1
ATOM 847 N N . LEU A 1 106 ? 1.104 -10.688 -7.729 1.00 80.31 106 LEU A N 1
ATOM 848 C CA . LEU A 1 106 ? 2.122 -10.211 -8.661 1.00 80.31 106 LEU A CA 1
ATOM 849 C C . LEU A 1 106 ? 3.364 -11.093 -8.579 1.00 80.31 106 LEU A C 1
ATOM 851 O O . LEU A 1 106 ? 3.802 -11.467 -7.490 1.00 80.31 106 LEU A O 1
ATOM 855 N N . LYS A 1 107 ? 3.968 -11.380 -9.733 1.00 73.00 107 LYS A N 1
ATOM 856 C CA . LYS A 1 107 ? 5.305 -11.974 -9.787 1.00 73.00 107 LYS A CA 1
ATOM 857 C C . LYS A 1 107 ? 6.334 -10.854 -9.661 1.00 73.00 107 LYS A C 1
ATOM 859 O O . LYS A 1 107 ? 6.284 -9.884 -10.414 1.00 73.00 107 LYS A O 1
ATOM 864 N N . GLU A 1 108 ? 7.257 -10.985 -8.713 1.00 65.00 108 GLU A N 1
ATOM 865 C CA . GLU A 1 108 ? 8.447 -10.138 -8.660 1.00 65.00 108 GLU A CA 1
ATOM 866 C C . GLU A 1 108 ? 9.282 -10.493 -9.893 1.00 65.00 108 GLU A C 1
ATOM 868 O O . GLU A 1 108 ? 9.853 -11.581 -9.953 1.00 65.00 108 GLU A O 1
ATOM 873 N N . LYS A 1 109 ? 9.266 -9.649 -10.938 1.00 56.88 109 LYS A N 1
ATOM 874 C CA . LYS A 1 109 ? 10.265 -9.798 -11.999 1.00 56.88 109 LYS A CA 1
ATOM 875 C C . LYS A 1 109 ? 11.581 -9.380 -11.365 1.00 56.88 109 LYS A C 1
ATOM 877 O O . LYS A 1 109 ? 11.798 -8.198 -11.118 1.00 56.88 109 LYS A O 1
ATOM 882 N N . VAL A 1 110 ? 12.390 -10.373 -11.025 1.00 43.75 110 VAL A N 1
ATOM 883 C CA . VAL A 1 110 ? 13.808 -10.171 -10.758 1.00 43.75 110 VAL A CA 1
ATOM 884 C C . VAL A 1 110 ? 14.392 -9.728 -12.095 1.00 43.75 110 VAL A C 1
ATOM 886 O O . VAL A 1 110 ? 14.396 -10.514 -13.042 1.00 43.75 110 VAL A O 1
ATOM 889 N N . VAL A 1 111 ? 14.727 -8.444 -12.199 1.00 43.00 111 VAL A N 1
ATOM 890 C CA . VAL A 1 111 ? 15.632 -7.943 -13.237 1.00 43.00 111 VAL A CA 1
ATOM 891 C C . VAL A 1 111 ? 17.042 -8.117 -12.700 1.00 43.00 111 VAL A C 1
ATOM 893 O O . VAL A 1 111 ? 17.244 -7.755 -11.515 1.00 43.00 111 VAL A O 1
#

Radius of gyration: 13.09 Å; Cα contacts (8 Å, |Δi|>4): 171; chains: 1; bounding box: 32×25×39 Å